Protein AF-A0A535AM92-F1 (afdb_monomer_lite)

Structure (mmCIF, N/CA/C/O backbone):
data_AF-A0A535AM92-F1
#
_entry.id   AF-A0A535AM92-F1
#
loop_
_atom_site.group_PDB
_atom_site.id
_atom_site.type_symbol
_atom_site.label_atom_id
_atom_site.label_alt_id
_atom_site.label_comp_id
_atom_site.label_asym_id
_atom_site.label_entity_id
_atom_site.label_seq_id
_atom_site.pdbx_PDB_ins_code
_atom_site.Cartn_x
_atom_site.Cartn_y
_atom_site.Cartn_z
_atom_site.occupancy
_atom_site.B_iso_or_equiv
_atom_site.auth_seq_id
_atom_site.auth_comp_id
_atom_site.auth_asym_id
_atom_site.auth_atom_id
_atom_site.pdbx_PDB_model_num
ATOM 1 N N . MET A 1 1 ? 22.910 -15.914 -10.573 1.00 51.91 1 MET A N 1
ATOM 2 C CA . MET A 1 1 ? 21.741 -16.395 -9.800 1.00 51.91 1 MET A CA 1
ATOM 3 C C . MET A 1 1 ? 20.808 -15.288 -9.301 1.00 51.91 1 MET A C 1
ATOM 5 O O . MET A 1 1 ? 19.694 -15.634 -8.960 1.00 51.91 1 MET A O 1
ATOM 9 N N . LEU A 1 2 ? 21.171 -13.994 -9.296 1.00 55.81 2 LEU A N 1
ATOM 10 C CA . LEU A 1 2 ? 20.224 -12.899 -8.974 1.00 55.81 2 LEU A CA 1
ATOM 11 C C . LEU A 1 2 ? 19.463 -12.338 -10.188 1.00 55.81 2 LEU A C 1
ATOM 13 O O . LEU A 1 2 ? 18.617 -11.467 -10.040 1.00 55.81 2 LEU A O 1
ATOM 17 N N . THR A 1 3 ? 19.750 -12.808 -11.398 1.00 55.06 3 THR A N 1
ATOM 18 C CA . THR A 1 3 ? 19.158 -12.249 -12.618 1.00 55.06 3 THR A CA 1
ATOM 19 C C . THR A 1 3 ? 17.649 -12.458 -12.697 1.00 55.06 3 THR A C 1
ATOM 21 O O . THR A 1 3 ? 16.980 -11.562 -13.178 1.00 55.06 3 THR A O 1
ATOM 24 N N . TRP A 1 4 ? 17.088 -13.537 -12.140 1.00 54.06 4 TRP A N 1
ATOM 25 C CA . TRP A 1 4 ? 15.629 -13.752 -12.089 1.00 54.06 4 TRP A CA 1
ATOM 26 C C . TRP A 1 4 ? 14.869 -12.719 -11.238 1.00 54.06 4 TRP A C 1
ATOM 28 O O . TRP A 1 4 ? 13.672 -12.549 -11.427 1.00 54.06 4 TRP A O 1
ATOM 38 N N . LEU A 1 5 ? 15.550 -12.031 -10.311 1.00 56.72 5 LEU A N 1
ATOM 39 C CA . LEU A 1 5 ? 14.963 -10.960 -9.495 1.00 56.72 5 LEU A CA 1
ATOM 40 C C . LEU A 1 5 ? 14.849 -9.634 -10.261 1.00 56.72 5 LEU A C 1
ATOM 42 O O . LEU A 1 5 ? 14.043 -8.784 -9.896 1.00 56.72 5 LEU A O 1
ATOM 46 N N . ILE A 1 6 ? 15.673 -9.450 -11.295 1.00 55.31 6 ILE A N 1
ATOM 47 C CA . ILE A 1 6 ? 15.723 -8.227 -12.112 1.00 55.31 6 ILE A CA 1
ATOM 48 C C . ILE A 1 6 ? 15.111 -8.484 -13.500 1.00 55.31 6 ILE A C 1
ATOM 50 O O . ILE A 1 6 ? 14.654 -7.552 -14.166 1.00 55.31 6 ILE A O 1
ATOM 54 N N . ASP A 1 7 ? 15.048 -9.747 -13.926 1.00 53.03 7 ASP A N 1
ATOM 55 C CA . ASP A 1 7 ? 14.435 -10.140 -15.183 1.00 53.03 7 ASP A CA 1
ATOM 56 C C . ASP A 1 7 ? 12.929 -9.926 -15.114 1.00 53.03 7 ASP A C 1
ATOM 58 O O . ASP A 1 7 ? 12.215 -10.413 -14.237 1.00 53.03 7 ASP A O 1
ATOM 62 N N . THR A 1 8 ? 12.461 -9.092 -16.024 1.00 58.28 8 THR A N 1
ATOM 63 C CA . THR A 1 8 ? 11.159 -8.471 -15.921 1.00 58.28 8 THR A CA 1
ATOM 64 C C . THR A 1 8 ? 10.399 -8.759 -17.198 1.00 58.28 8 THR A C 1
ATOM 66 O O . THR A 1 8 ? 10.604 -8.112 -18.225 1.00 58.28 8 THR A O 1
ATOM 69 N N . ASN A 1 9 ? 9.492 -9.730 -17.126 1.00 62.09 9 ASN A N 1
ATOM 70 C CA . ASN A 1 9 ? 8.625 -10.047 -18.249 1.00 62.09 9 ASN A CA 1
ATOM 71 C C . ASN A 1 9 ? 7.657 -8.887 -18.516 1.00 62.09 9 ASN A C 1
ATOM 73 O O . ASN A 1 9 ? 6.974 -8.391 -17.613 1.00 62.09 9 ASN A O 1
ATOM 77 N N . GLY A 1 10 ? 7.598 -8.457 -19.778 1.00 64.38 10 GLY A N 1
ATOM 78 C CA . GLY A 1 10 ? 6.711 -7.403 -20.270 1.00 64.38 10 GLY A CA 1
ATOM 79 C C . GLY A 1 10 ? 5.268 -7.860 -20.434 1.00 64.38 10 GLY A C 1
ATOM 80 O O . GLY A 1 10 ? 4.677 -7.689 -21.494 1.00 64.38 10 GLY A O 1
ATOM 81 N N . ASP A 1 11 ? 4.716 -8.471 -19.390 1.00 74.56 11 ASP A N 1
ATOM 82 C CA . ASP A 1 11 ? 3.336 -8.929 -19.377 1.00 74.56 11 ASP A CA 1
ATOM 83 C C . ASP A 1 11 ? 2.392 -7.727 -19.194 1.00 74.56 11 ASP A C 1
ATOM 85 O O . ASP A 1 11 ? 2.401 -7.022 -18.174 1.00 74.56 11 ASP A O 1
ATOM 89 N N . TRP A 1 12 ? 1.578 -7.472 -20.216 1.00 71.06 12 TRP A N 1
ATOM 90 C CA . TRP A 1 12 ? 0.581 -6.404 -20.218 1.00 71.06 12 TRP A CA 1
ATOM 91 C C . TRP A 1 12 ? -0.506 -6.625 -19.161 1.00 71.06 12 TRP A C 1
ATOM 93 O O . TRP A 1 12 ? -0.965 -5.654 -18.560 1.00 71.06 12 TRP A O 1
ATOM 103 N N . VAL A 1 13 ? -0.853 -7.880 -18.847 1.00 78.19 13 VAL A N 1
ATOM 104 C CA . VAL A 1 13 ? -1.827 -8.208 -17.793 1.00 78.19 13 VAL A CA 1
ATOM 105 C C . VAL A 1 13 ? -1.299 -7.754 -16.435 1.00 78.19 13 VAL A C 1
ATOM 107 O O . VAL A 1 13 ? -2.004 -7.101 -15.668 1.00 78.19 13 VAL A O 1
ATOM 110 N N . LEU A 1 14 ? -0.021 -8.018 -16.160 1.00 77.69 14 LEU A N 1
ATOM 111 C CA . L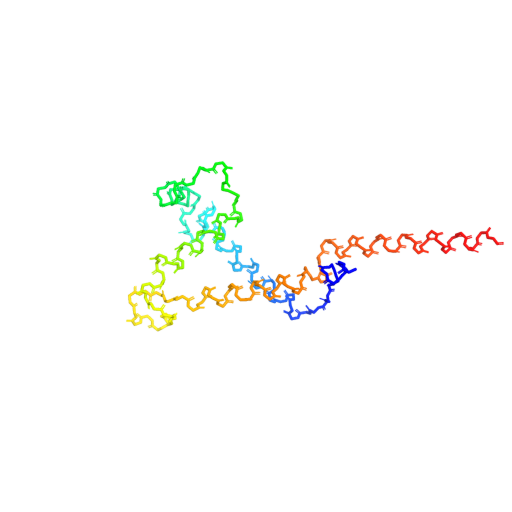EU A 1 14 ? 0.627 -7.583 -14.925 1.00 77.69 14 LEU A CA 1
ATOM 112 C C . LEU A 1 14 ? 0.710 -6.053 -14.831 1.00 77.69 14 LEU A C 1
ATOM 114 O O . LEU A 1 14 ? 0.611 -5.487 -13.744 1.00 77.69 14 LEU A O 1
ATOM 118 N N . THR A 1 15 ? 0.866 -5.376 -15.968 1.00 79.75 15 THR A N 1
ATOM 119 C CA . THR A 1 15 ? 0.884 -3.910 -16.034 1.00 79.75 15 THR A CA 1
ATOM 120 C C . THR A 1 15 ? -0.481 -3.325 -15.673 1.00 79.75 15 THR A C 1
ATOM 122 O O . THR A 1 15 ? -0.545 -2.425 -14.838 1.00 79.75 15 THR A O 1
ATOM 125 N N . ILE A 1 16 ? -1.572 -3.882 -16.205 1.00 82.19 16 ILE A N 1
ATOM 126 C CA . ILE A 1 16 ? -2.940 -3.479 -15.841 1.00 82.19 16 ILE A CA 1
ATOM 127 C C . ILE A 1 16 ? -3.178 -3.697 -14.344 1.00 82.19 16 ILE A C 1
ATOM 129 O O . ILE A 1 16 ? -3.620 -2.780 -13.654 1.00 82.19 16 ILE A O 1
ATOM 133 N N . VAL A 1 17 ? -2.810 -4.870 -13.818 1.00 84.00 17 VAL A N 1
ATOM 134 C CA . VAL A 1 17 ? -2.932 -5.178 -12.385 1.00 84.00 17 VAL A CA 1
ATOM 135 C C . VAL A 1 17 ? -2.172 -4.162 -11.525 1.00 84.00 17 VAL A C 1
ATOM 137 O O . VAL A 1 17 ? -2.713 -3.699 -10.523 1.00 84.00 17 VAL A O 1
ATOM 140 N N . ARG A 1 18 ? -0.959 -3.750 -11.924 1.00 81.88 18 ARG A N 1
ATOM 141 C CA . ARG A 1 18 ? -0.190 -2.712 -11.214 1.00 81.88 18 ARG A CA 1
ATOM 142 C C . ARG A 1 18 ? -0.847 -1.346 -11.260 1.00 81.88 18 ARG A C 1
ATOM 144 O O . ARG A 1 18 ? -0.839 -0.663 -10.247 1.00 81.88 18 ARG A O 1
ATOM 151 N N . VAL A 1 19 ? -1.377 -0.937 -12.409 1.00 83.94 19 VAL A N 1
ATOM 152 C CA . VAL A 1 19 ? -2.049 0.363 -12.532 1.00 83.94 19 VAL A CA 1
ATOM 153 C C . VAL A 1 19 ? -3.280 0.390 -11.634 1.00 83.94 19 VAL A C 1
ATOM 155 O O . VAL A 1 19 ? -3.437 1.320 -10.850 1.00 83.94 19 VAL A O 1
ATOM 158 N N . VAL A 1 20 ? -4.101 -0.661 -11.672 1.00 87.31 20 VAL A N 1
ATOM 159 C CA . VAL A 1 20 ? -5.295 -0.768 -10.824 1.00 87.31 20 VAL A CA 1
ATOM 160 C C . VAL A 1 20 ? -4.916 -0.775 -9.341 1.00 87.31 20 VAL A C 1
ATOM 162 O O . VAL A 1 20 ? -5.426 0.044 -8.578 1.00 87.31 20 VAL A O 1
ATOM 165 N N . LEU A 1 21 ? -3.973 -1.631 -8.930 1.00 83.31 21 LEU A N 1
ATOM 166 C CA . LEU A 1 21 ? -3.468 -1.646 -7.553 1.00 83.31 21 LEU A CA 1
ATOM 167 C C . LEU A 1 21 ? -2.867 -0.299 -7.147 1.00 83.31 21 LEU A C 1
ATOM 169 O O . LEU A 1 21 ? -3.121 0.175 -6.046 1.00 83.31 21 LEU A O 1
ATOM 173 N N . GLY A 1 22 ? -2.095 0.330 -8.030 1.00 82.56 22 GLY A N 1
ATOM 174 C CA . GLY A 1 22 ? -1.457 1.620 -7.802 1.00 82.56 22 GLY A CA 1
ATOM 175 C C . GLY A 1 22 ? -2.477 2.724 -7.559 1.00 82.56 22 GLY A C 1
ATOM 176 O O . GLY A 1 22 ? -2.331 3.475 -6.601 1.00 82.56 22 GLY A O 1
ATOM 177 N N . VAL A 1 23 ? -3.548 2.778 -8.354 1.00 88.00 23 VAL A N 1
ATOM 178 C CA . VAL A 1 23 ? -4.655 3.726 -8.157 1.00 88.00 23 VAL A CA 1
ATOM 179 C C . VAL A 1 23 ? -5.354 3.484 -6.818 1.00 88.00 23 VAL A C 1
ATOM 181 O O . VAL A 1 23 ? -5.589 4.434 -6.073 1.00 88.00 23 VAL A O 1
ATOM 184 N N . VAL A 1 24 ? -5.641 2.226 -6.469 1.00 85.69 24 VAL A N 1
ATOM 185 C CA . VAL A 1 24 ? -6.300 1.879 -5.197 1.00 85.69 24 VAL A CA 1
ATOM 186 C C . VAL A 1 24 ? -5.428 2.253 -3.996 1.00 85.69 24 VAL A C 1
ATOM 188 O O . VAL A 1 24 ? -5.915 2.894 -3.061 1.00 85.69 24 VAL A O 1
ATOM 191 N N . LEU A 1 25 ? -4.143 1.891 -4.028 1.00 82.50 25 LEU A N 1
ATOM 192 C CA . LEU A 1 25 ? -3.174 2.212 -2.980 1.00 82.50 25 LEU A CA 1
ATOM 193 C C . LEU A 1 25 ? -2.936 3.720 -2.879 1.00 82.50 25 LEU A C 1
ATOM 195 O O . LEU A 1 25 ? -2.822 4.236 -1.771 1.00 82.50 25 LEU A O 1
ATOM 199 N N . PHE A 1 26 ? -2.907 4.434 -4.006 1.00 85.12 26 PHE A N 1
ATOM 200 C CA . PHE A 1 26 ? -2.790 5.888 -4.030 1.00 85.12 26 PHE A CA 1
ATOM 201 C C . PHE A 1 26 ? -4.001 6.554 -3.381 1.00 85.12 26 PHE A C 1
ATOM 203 O O . PHE A 1 26 ? -3.827 7.383 -2.493 1.00 85.12 26 PHE A O 1
ATOM 210 N N . ALA A 1 27 ? -5.220 6.161 -3.762 1.00 86.69 27 ALA A N 1
ATOM 211 C CA . ALA A 1 2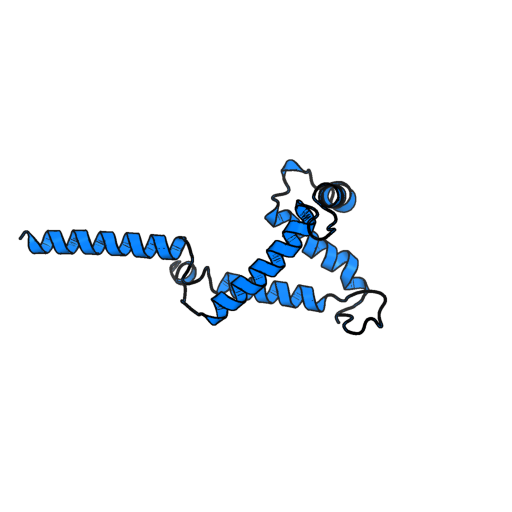7 ? -6.441 6.706 -3.175 1.00 86.69 27 ALA A CA 1
ATOM 212 C C . ALA A 1 27 ? -6.498 6.457 -1.655 1.00 86.69 27 ALA A C 1
ATOM 214 O O . ALA A 1 27 ? -6.738 7.386 -0.883 1.00 86.69 27 ALA A O 1
ATOM 215 N N . HIS A 1 28 ? -6.182 5.236 -1.208 1.00 81.31 28 HIS A N 1
ATOM 216 C CA . HIS A 1 28 ? -6.135 4.898 0.220 1.00 81.31 28 HIS A CA 1
ATOM 217 C C . HIS A 1 28 ? -5.005 5.630 0.963 1.00 81.31 28 HIS A C 1
ATOM 219 O O . HIS A 1 28 ? -5.201 6.139 2.069 1.00 81.31 28 HIS A O 1
ATOM 225 N N . GLY A 1 29 ? -3.817 5.727 0.363 1.00 79.31 29 GLY A N 1
ATOM 226 C CA . GLY A 1 29 ? -2.686 6.465 0.922 1.00 79.31 29 GLY A CA 1
ATOM 227 C C . GLY A 1 29 ? -2.996 7.956 1.057 1.00 79.31 29 GLY A C 1
ATOM 228 O O . GLY A 1 29 ? -2.743 8.550 2.105 1.00 79.31 29 GLY A O 1
ATOM 229 N N . ALA A 1 30 ? -3.634 8.547 0.047 1.00 86.12 30 ALA A N 1
ATOM 230 C CA . ALA A 1 30 ? -4.081 9.934 0.060 1.00 86.12 30 ALA A CA 1
ATOM 231 C C . ALA A 1 30 ? -5.123 10.204 1.156 1.00 86.12 30 ALA A C 1
ATOM 233 O O . ALA 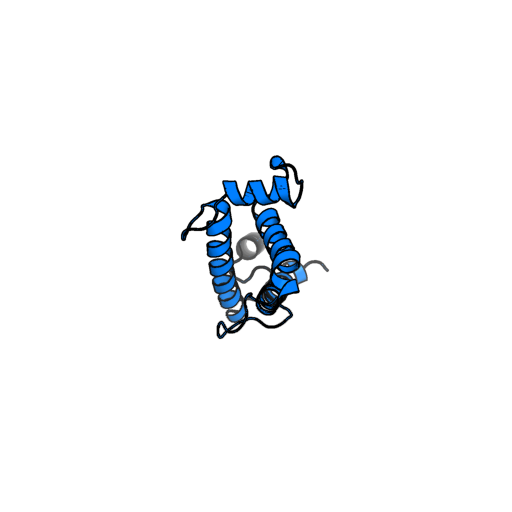A 1 30 ? -5.058 11.244 1.810 1.00 86.12 30 ALA A O 1
ATOM 234 N N . GLN A 1 31 ? -6.028 9.264 1.441 1.00 84.81 31 GLN A N 1
ATOM 235 C CA . GLN A 1 31 ? -6.954 9.383 2.575 1.00 84.81 31 GLN A CA 1
ATOM 236 C C . GLN A 1 31 ? -6.224 9.427 3.925 1.00 84.81 31 GLN A C 1
ATOM 238 O O . GLN A 1 31 ? -6.615 10.178 4.820 1.00 84.81 31 GLN A O 1
ATOM 243 N N . LYS A 1 32 ? -5.165 8.624 4.090 1.00 80.75 32 LYS A N 1
ATOM 244 C CA . LYS A 1 32 ? -4.416 8.509 5.353 1.00 80.75 32 LYS A CA 1
ATOM 245 C C . LYS A 1 32 ? -3.383 9.612 5.557 1.00 80.75 32 LYS A C 1
ATOM 247 O O . LYS A 1 32 ? -3.137 9.983 6.701 1.00 80.75 32 LYS A O 1
ATOM 252 N N . LEU A 1 33 ? -2.792 10.128 4.482 1.00 79.50 33 LEU A N 1
ATOM 253 C CA . LEU A 1 33 ? -1.754 11.160 4.537 1.00 79.50 33 LEU A CA 1
ATOM 254 C C . LEU A 1 33 ? -2.323 12.559 4.311 1.00 79.50 33 LEU A C 1
ATOM 256 O O . LEU A 1 33 ? -2.016 13.476 5.058 1.00 79.50 33 LEU A O 1
ATOM 260 N N . LEU A 1 34 ? -3.176 12.730 3.309 1.00 85.62 34 LEU A N 1
ATOM 261 C CA . LEU A 1 34 ? -3.644 14.050 2.883 1.00 85.62 34 LEU A CA 1
ATOM 262 C C . LEU A 1 34 ? -5.069 14.351 3.355 1.00 85.62 34 LEU A C 1
ATOM 264 O O . LEU A 1 34 ? -5.508 15.490 3.275 1.00 85.62 34 LEU A O 1
ATOM 268 N N . GLY A 1 35 ? -5.801 13.343 3.839 1.00 83.81 35 GLY A N 1
ATOM 269 C CA . GLY A 1 35 ? -7.225 13.486 4.154 1.00 83.81 35 GLY A CA 1
ATOM 270 C C . GLY A 1 35 ? -8.088 13.652 2.903 1.00 83.81 35 GLY A C 1
ATOM 271 O O . GLY A 1 35 ? -9.233 14.093 2.976 1.00 83.81 35 GLY A O 1
ATOM 272 N N . TRP A 1 36 ? -7.546 13.301 1.733 1.00 86.75 36 TRP A N 1
ATOM 273 C CA . TRP A 1 36 ? -8.276 13.395 0.476 1.00 86.75 36 TRP A CA 1
ATOM 274 C C . TRP A 1 36 ? -9.506 12.476 0.516 1.00 86.75 36 TRP A C 1
ATOM 276 O O . TRP A 1 36 ? -9.506 11.476 1.231 1.00 86.75 36 TRP A O 1
ATOM 286 N N . PHE A 1 37 ? -10.564 12.821 -0.221 1.00 87.69 37 PHE A N 1
ATOM 287 C CA . PHE A 1 37 ? -11.846 12.104 -0.237 1.00 87.69 37 PHE A CA 1
ATOM 288 C C . PHE A 1 37 ? -12.547 12.043 1.130 1.00 87.69 37 PHE A C 1
ATOM 290 O O . PHE A 1 37 ? -13.223 11.065 1.435 1.00 87.69 37 PHE A O 1
ATOM 297 N N . GLY A 1 38 ? -12.355 13.066 1.974 1.00 83.75 38 GLY A N 1
ATOM 298 C CA . GLY A 1 38 ? -12.887 13.075 3.342 1.00 83.75 38 GLY A CA 1
ATOM 299 C C . GLY A 1 38 ? -12.180 12.076 4.263 1.00 83.75 38 GLY A C 1
ATOM 300 O O . GLY A 1 38 ? -12.741 11.646 5.268 1.00 83.75 38 GLY A O 1
ATOM 301 N N . GLY A 1 39 ? -10.963 11.667 3.896 1.00 83.12 39 GLY A N 1
ATOM 302 C CA . GLY A 1 39 ? -10.161 10.735 4.666 1.00 83.12 39 GLY A CA 1
ATOM 303 C C . GLY A 1 39 ? -9.688 11.321 6.004 1.00 83.12 39 GLY A C 1
ATOM 304 O O . GLY A 1 39 ? -9.605 12.536 6.174 1.00 83.12 39 GLY A O 1
ATOM 305 N N . PRO A 1 40 ? -9.312 10.461 6.961 1.00 80.94 40 PRO A N 1
ATOM 306 C CA . PRO A 1 40 ? -8.919 10.872 8.312 1.00 80.94 40 PRO A CA 1
ATOM 307 C C . PRO A 1 40 ? -7.660 11.763 8.366 1.00 80.94 40 PRO A C 1
ATOM 309 O O . PRO A 1 40 ? -7.465 12.490 9.342 1.00 80.94 40 PRO A O 1
ATOM 312 N N . GLY A 1 41 ? -6.812 11.723 7.331 1.00 83.56 41 GLY A N 1
ATOM 313 C CA . GLY A 1 41 ? -5.618 12.558 7.208 1.00 83.56 41 GLY A CA 1
ATOM 314 C C . GLY A 1 41 ? -4.487 12.206 8.176 1.00 83.56 41 GLY A C 1
ATOM 315 O O . GLY A 1 41 ? -4.614 11.341 9.051 1.00 83.56 41 GLY A O 1
ATOM 316 N N . LEU A 1 42 ? -3.350 12.892 8.013 1.00 80.81 42 LEU A N 1
ATOM 317 C CA . LEU A 1 42 ? -2.113 12.567 8.729 1.00 80.81 42 LEU A CA 1
ATOM 318 C C . LEU A 1 42 ? -2.276 12.661 10.249 1.00 80.81 42 LEU A C 1
ATOM 320 O O . LEU A 1 42 ? -1.798 11.797 10.973 1.00 80.81 42 LEU A O 1
ATOM 324 N N . GLY A 1 43 ? -2.994 13.672 10.745 1.00 79.00 43 GLY A N 1
ATOM 325 C CA . GLY A 1 43 ? -3.166 13.896 12.183 1.00 79.00 43 GLY A CA 1
ATOM 326 C C . GLY A 1 43 ? -3.945 12.786 12.898 1.00 79.00 43 GLY A C 1
ATOM 327 O O . GLY A 1 43 ? -3.629 12.438 14.034 1.00 79.00 43 GLY A O 1
ATOM 328 N N . ALA A 1 44 ? -4.958 12.195 12.261 1.00 77.88 44 ALA A N 1
ATOM 329 C CA . ALA A 1 44 ? -5.653 11.032 12.817 1.00 77.88 44 ALA A CA 1
ATOM 330 C C . ALA A 1 44 ? -4.799 9.763 12.701 1.00 77.88 44 ALA A C 1
ATOM 332 O O . ALA A 1 44 ? -4.696 9.007 13.663 1.00 77.88 44 ALA A O 1
ATOM 333 N N . THR A 1 45 ? -4.121 9.577 11.567 1.00 75.88 45 THR A N 1
ATOM 334 C CA . THR A 1 45 ? -3.197 8.457 11.352 1.00 75.88 45 THR A CA 1
ATOM 335 C C . THR A 1 45 ? -2.064 8.449 12.389 1.00 75.88 45 THR A C 1
ATOM 337 O O . THR A 1 45 ? -1.784 7.416 12.994 1.00 75.88 45 THR A O 1
ATOM 340 N N . LEU A 1 46 ? -1.460 9.606 12.678 1.00 75.69 46 LEU A N 1
ATOM 341 C CA . LEU A 1 46 ? -0.430 9.751 13.711 1.00 75.69 46 LEU A CA 1
ATOM 342 C C . LEU A 1 46 ? -0.963 9.506 15.126 1.00 75.69 46 LEU A C 1
ATOM 344 O O . LEU A 1 46 ? -0.251 8.914 15.934 1.00 75.69 46 LEU A O 1
ATOM 348 N N . ARG A 1 47 ? -2.205 9.912 15.427 1.00 75.50 47 ARG A N 1
ATOM 349 C CA . ARG A 1 47 ? -2.862 9.579 16.703 1.00 75.50 47 ARG A CA 1
ATOM 350 C C . ARG A 1 47 ? -3.017 8.073 16.863 1.00 75.50 47 ARG A C 1
ATOM 352 O O . ARG A 1 47 ? -2.636 7.538 17.892 1.00 75.50 47 ARG A O 1
ATOM 359 N N . THR A 1 48 ? -3.447 7.358 15.825 1.00 75.81 48 THR A N 1
ATOM 360 C CA . THR A 1 48 ? -3.483 5.888 15.850 1.00 75.81 48 THR A CA 1
ATOM 361 C C . THR A 1 48 ? -2.097 5.288 16.115 1.00 75.81 48 THR A C 1
ATOM 363 O O . THR A 1 48 ? -1.964 4.410 16.964 1.00 75.81 48 THR A O 1
ATOM 366 N N . PHE A 1 49 ? -1.041 5.784 15.464 1.00 73.25 49 PHE A N 1
ATOM 367 C CA . PHE A 1 49 ? 0.315 5.278 15.706 1.00 73.25 49 PHE A CA 1
ATOM 368 C C . PHE A 1 49 ? 0.842 5.552 17.111 1.00 73.25 49 PHE A C 1
ATOM 370 O O . PHE A 1 49 ? 1.474 4.680 17.706 1.00 73.25 49 PHE A O 1
ATOM 377 N N . ARG A 1 50 ? 0.573 6.744 17.641 1.00 72.75 50 ARG A N 1
ATOM 378 C CA . ARG A 1 50 ? 0.987 7.148 18.984 1.00 72.75 50 ARG A CA 1
ATOM 379 C C . ARG A 1 50 ? 0.194 6.409 20.060 1.00 72.75 50 ARG A C 1
ATOM 381 O O . ARG A 1 50 ? 0.788 5.869 20.988 1.00 72.75 50 ARG A O 1
ATOM 388 N N . ASP A 1 51 ? -1.127 6.384 19.921 1.00 76.06 51 ASP A N 1
ATOM 389 C CA . ASP A 1 51 ? -2.044 6.014 20.997 1.00 76.06 51 ASP A CA 1
ATOM 390 C C . ASP A 1 51 ? -2.397 4.522 20.958 1.00 76.06 51 ASP A C 1
ATOM 392 O O . ASP A 1 51 ? -2.469 3.887 22.008 1.00 76.06 51 ASP A O 1
ATOM 396 N N . GLN A 1 52 ? -2.566 3.933 19.764 1.00 70.19 52 GLN A N 1
ATOM 397 C CA . GLN A 1 52 ? -2.840 2.496 19.625 1.00 70.19 52 GLN A CA 1
ATOM 398 C C . GLN A 1 52 ? -1.565 1.667 19.454 1.00 70.19 52 GLN A C 1
ATOM 400 O O . GLN A 1 52 ? -1.448 0.618 20.083 1.00 70.19 52 GLN A O 1
ATOM 405 N N . LEU A 1 53 ? -0.608 2.114 18.628 1.00 69.88 53 LEU A N 1
ATOM 406 C CA . LEU A 1 53 ? 0.601 1.328 18.337 1.00 69.88 53 LEU A CA 1
ATOM 407 C C . LEU A 1 53 ? 1.833 1.697 19.187 1.00 69.88 53 LEU A C 1
ATOM 409 O O . LEU A 1 53 ? 2.801 0.941 19.179 1.00 69.88 53 LEU A O 1
ATOM 413 N N . ARG A 1 54 ? 1.821 2.814 19.931 1.00 74.62 54 ARG A N 1
ATOM 414 C CA . ARG A 1 54 ? 2.964 3.323 20.726 1.00 74.62 54 ARG A CA 1
ATOM 415 C C . ARG A 1 54 ? 4.281 3.469 19.938 1.00 74.62 54 ARG A C 1
ATOM 417 O O . ARG A 1 54 ? 5.362 3.372 20.514 1.00 74.62 54 ARG A O 1
ATOM 424 N N . ILE A 1 55 ? 4.210 3.734 18.631 1.00 73.50 55 ILE A N 1
ATOM 425 C CA . ILE A 1 55 ? 5.395 3.901 17.772 1.00 73.50 55 ILE A CA 1
ATOM 426 C C . ILE A 1 55 ? 5.794 5.391 17.716 1.00 73.50 55 ILE A C 1
ATOM 428 O O . ILE A 1 55 ? 4.933 6.232 17.438 1.00 73.50 55 ILE A O 1
ATOM 432 N N . PRO A 1 56 ? 7.077 5.755 17.934 1.00 66.88 56 PRO A N 1
ATOM 433 C CA . PRO A 1 56 ? 7.549 7.131 17.785 1.00 66.88 56 PRO A CA 1
ATOM 434 C C . PRO A 1 56 ? 7.406 7.626 16.337 1.00 66.88 56 PRO A C 1
ATOM 436 O O . PRO A 1 56 ? 7.923 7.013 15.405 1.00 66.88 56 PRO A O 1
ATOM 439 N N . VAL A 1 57 ? 6.751 8.776 16.160 1.00 65.06 57 VA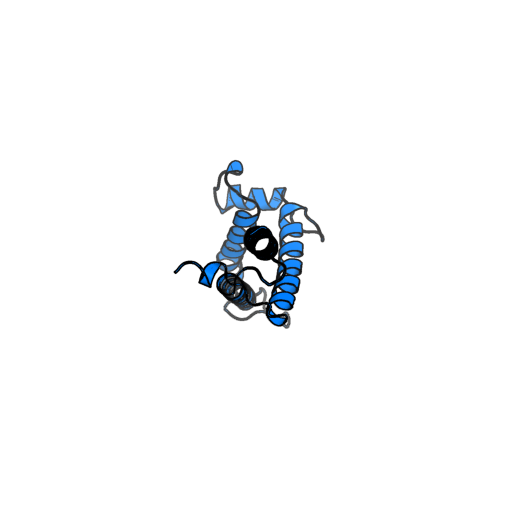L A N 1
ATOM 440 C CA . VAL A 1 57 ? 6.419 9.399 14.860 1.00 65.06 57 VAL A CA 1
ATOM 441 C C . VAL A 1 57 ? 7.598 9.527 13.873 1.00 65.06 57 VAL A C 1
ATOM 443 O O . VAL A 1 57 ? 7.375 9.284 12.688 1.00 65.06 57 VAL A O 1
ATOM 446 N N . PRO A 1 58 ? 8.846 9.829 14.292 1.00 66.25 58 PRO A N 1
ATOM 447 C CA . PRO A 1 58 ? 9.972 9.932 13.359 1.00 66.25 58 PRO A CA 1
ATOM 448 C C . PRO A 1 58 ? 10.350 8.619 12.650 1.00 66.25 58 PRO A C 1
ATOM 450 O O . PRO A 1 58 ? 10.989 8.663 11.605 1.00 66.25 58 PRO A O 1
ATOM 453 N N . LEU A 1 59 ? 9.967 7.456 13.193 1.00 59.72 59 LEU A N 1
ATOM 454 C CA . LEU A 1 59 ? 10.293 6.138 12.627 1.00 59.72 59 LEU A CA 1
ATOM 455 C C . LEU A 1 59 ? 9.204 5.600 11.683 1.00 59.72 59 LEU A C 1
ATOM 457 O O . LEU A 1 59 ? 9.395 4.577 11.026 1.00 59.72 59 LEU A O 1
ATOM 461 N N . ALA A 1 60 ? 8.056 6.275 11.594 1.00 61.12 60 ALA A N 1
ATOM 462 C CA . ALA A 1 60 ? 6.966 5.872 10.719 1.00 61.12 60 ALA A CA 1
ATOM 463 C C . ALA A 1 60 ? 7.242 6.334 9.277 1.00 61.12 60 ALA A C 1
ATOM 465 O O . ALA A 1 60 ? 6.781 7.391 8.849 1.00 61.12 60 ALA A O 1
ATOM 466 N N . CYS A 1 61 ? 7.975 5.537 8.492 1.00 60.75 61 CYS A N 1
ATOM 467 C CA . CYS A 1 61 ? 8.014 5.733 7.040 1.00 60.75 61 CYS A CA 1
ATOM 468 C C . CYS A 1 61 ? 6.573 5.721 6.489 1.00 60.75 61 CYS A C 1
ATOM 470 O O . CYS A 1 61 ? 5.849 4.775 6.785 1.00 60.75 61 CYS A O 1
ATOM 472 N N . PRO A 1 62 ? 6.137 6.685 5.659 1.00 61.53 62 PRO A N 1
ATOM 473 C CA . PRO A 1 62 ? 4.740 6.776 5.226 1.00 61.53 62 PRO A CA 1
ATOM 474 C C . PRO A 1 62 ? 4.235 5.514 4.507 1.00 61.53 62 PRO A C 1
ATOM 476 O O . PRO A 1 62 ? 3.117 5.075 4.759 1.00 61.53 62 PRO A O 1
ATOM 479 N N . ALA A 1 63 ? 5.071 4.869 3.685 1.00 58.78 63 ALA A N 1
ATOM 480 C CA . ALA A 1 63 ? 4.726 3.606 3.022 1.00 58.78 63 ALA A CA 1
ATOM 481 C C . 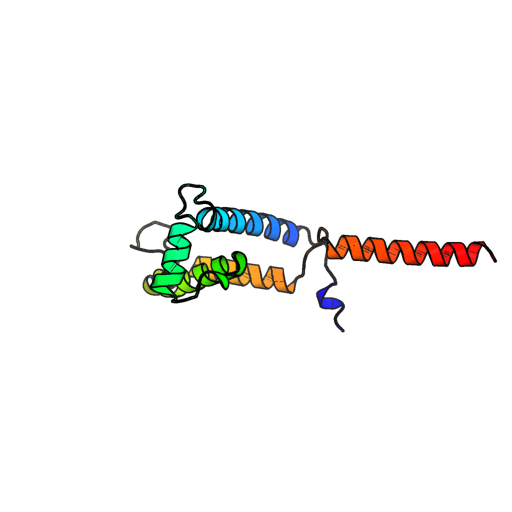ALA A 1 63 ? 4.604 2.430 4.011 1.00 58.78 63 ALA A C 1
ATOM 483 O O . ALA A 1 63 ? 3.647 1.658 3.953 1.00 58.78 63 ALA A O 1
ATOM 484 N N . LEU A 1 64 ? 5.542 2.331 4.959 1.00 64.25 64 LEU A N 1
ATOM 485 C CA . LEU A 1 64 ? 5.523 1.311 6.009 1.00 64.25 64 LEU A CA 1
ATOM 486 C C . LEU A 1 64 ? 4.343 1.534 6.966 1.00 64.25 64 LEU A C 1
ATOM 488 O O . LEU A 1 64 ? 3.675 0.591 7.364 1.00 64.25 64 LEU A O 1
ATOM 492 N N . GLY A 1 65 ? 4.040 2.790 7.284 1.00 65.50 65 GLY A N 1
ATOM 493 C CA . GLY A 1 65 ? 2.911 3.191 8.108 1.00 65.50 65 GLY A CA 1
ATOM 494 C C . GLY A 1 65 ? 1.579 2.820 7.459 1.00 65.50 65 GLY A C 1
ATOM 495 O O . GLY A 1 65 ? 0.726 2.213 8.105 1.00 65.50 65 GLY A O 1
ATOM 496 N N . VAL A 1 66 ? 1.388 3.089 6.166 1.00 66.75 66 VAL A N 1
ATOM 497 C CA . VAL A 1 66 ? 0.172 2.632 5.471 1.00 66.75 66 VAL A CA 1
ATOM 498 C C . VAL A 1 66 ? 0.058 1.103 5.530 1.00 66.75 66 VAL A C 1
ATOM 500 O O . VAL A 1 66 ? -0.988 0.591 5.918 1.00 66.75 66 VAL A O 1
ATOM 503 N N . ALA A 1 67 ? 1.137 0.363 5.268 1.00 68.06 67 ALA A N 1
ATOM 504 C CA . ALA A 1 67 ? 1.120 -1.099 5.369 1.00 68.06 67 ALA A CA 1
ATOM 505 C C . ALA A 1 67 ? 0.794 -1.601 6.793 1.00 68.06 67 ALA A C 1
ATOM 507 O O . ALA A 1 67 ? -0.055 -2.476 6.965 1.00 68.06 67 ALA A O 1
ATOM 508 N N . ILE A 1 68 ? 1.404 -1.008 7.823 1.00 68.50 68 ILE A N 1
ATOM 509 C CA . ILE A 1 68 ? 1.178 -1.360 9.231 1.00 68.50 68 ILE A CA 1
ATOM 510 C C . ILE A 1 68 ? -0.254 -1.021 9.660 1.00 68.50 68 ILE A C 1
ATOM 512 O O . ILE A 1 68 ? -0.900 -1.826 10.324 1.00 68.50 68 ILE A O 1
ATOM 516 N N . THR A 1 69 ? -0.786 0.141 9.273 1.00 67.19 69 THR A N 1
ATOM 517 C CA . THR A 1 69 ? -2.175 0.513 9.598 1.00 67.19 69 THR A CA 1
ATOM 518 C C . THR A 1 69 ? -3.186 -0.393 8.924 1.00 67.19 69 THR A C 1
ATOM 520 O O . THR A 1 69 ? -4.173 -0.743 9.564 1.00 67.19 69 THR A O 1
ATOM 523 N N . MET A 1 70 ? -2.944 -0.819 7.683 1.00 72.75 70 MET A N 1
ATOM 524 C CA . MET A 1 70 ? -3.795 -1.815 7.029 1.00 72.75 70 MET A CA 1
ATOM 525 C C . MET A 1 70 ? -3.729 -3.165 7.755 1.00 72.75 70 MET A C 1
ATOM 527 O O . MET A 1 70 ? -4.773 -3.754 8.026 1.00 72.75 70 MET A O 1
ATOM 531 N N . ALA A 1 71 ? -2.537 -3.620 8.158 1.00 72.12 71 ALA A N 1
ATOM 532 C CA . ALA A 1 71 ? -2.371 -4.864 8.912 1.00 72.12 71 ALA A CA 1
ATOM 533 C C . ALA A 1 71 ? -3.054 -4.817 10.294 1.00 72.12 71 ALA A C 1
ATOM 535 O O . ALA A 1 71 ? -3.786 -5.735 10.663 1.00 72.12 71 ALA A O 1
ATOM 536 N N . VAL A 1 72 ? -2.883 -3.726 11.047 1.00 70.75 72 VAL A N 1
ATOM 537 C CA . VAL A 1 72 ? -3.540 -3.550 12.351 1.00 70.75 72 VAL A CA 1
ATOM 538 C C . VAL A 1 72 ? -5.050 -3.420 12.196 1.00 70.75 72 VAL A C 1
ATOM 540 O O . VAL A 1 72 ? -5.779 -4.054 12.957 1.00 70.75 72 VAL A O 1
ATOM 543 N N . ALA A 1 73 ? -5.548 -2.672 11.208 1.00 69.38 73 ALA A N 1
ATOM 544 C CA . ALA A 1 73 ? -6.986 -2.562 10.958 1.00 69.38 73 ALA A CA 1
ATOM 545 C C . ALA A 1 73 ? -7.597 -3.923 10.591 1.00 69.38 73 ALA A C 1
ATOM 547 O O . ALA A 1 73 ? -8.641 -4.300 11.123 1.00 69.38 73 ALA A O 1
ATOM 548 N N . MET A 1 74 ? -6.910 -4.708 9.762 1.00 72.19 74 MET A N 1
ATOM 549 C CA . MET A 1 74 ? -7.328 -6.063 9.412 1.00 72.19 74 MET A CA 1
ATOM 550 C C . MET A 1 74 ? -7.472 -6.958 10.652 1.00 72.19 74 MET A C 1
ATOM 552 O O . MET A 1 74 ? -8.489 -7.634 10.808 1.00 72.19 74 MET A O 1
ATOM 556 N N . VAL A 1 75 ? -6.498 -6.920 11.567 1.00 71.75 75 VAL A N 1
ATOM 557 C CA . VAL A 1 75 ? -6.494 -7.775 12.764 1.00 71.75 75 VAL A CA 1
ATOM 558 C C . VAL A 1 75 ? -7.466 -7.286 13.842 1.00 71.75 75 VAL A C 1
ATOM 560 O O . VAL A 1 75 ? -8.163 -8.073 14.471 1.00 71.75 75 VAL A O 1
ATOM 563 N N . THR A 1 76 ? -7.522 -5.983 14.087 1.00 68.31 76 THR A N 1
ATOM 564 C CA . THR A 1 76 ? -8.259 -5.429 15.236 1.00 68.31 76 THR A CA 1
ATOM 565 C C . THR A 1 76 ? -9.714 -5.101 14.924 1.00 68.31 76 THR A C 1
ATOM 567 O O . THR A 1 76 ? -10.566 -5.220 15.810 1.00 68.31 76 THR A O 1
ATOM 570 N N . VAL A 1 77 ? -10.001 -4.707 13.680 1.00 70.31 77 VAL A N 1
ATOM 571 C CA . VAL A 1 77 ? -11.332 -4.276 13.243 1.00 70.31 77 VAL A CA 1
ATOM 572 C C . VAL A 1 77 ? -12.018 -5.395 12.474 1.00 70.31 77 VAL A C 1
ATOM 574 O O . VAL A 1 77 ? -13.126 -5.774 12.832 1.00 70.31 77 VAL A O 1
ATOM 577 N N . HIS A 1 78 ? -11.368 -5.969 11.462 1.00 75.44 78 HIS A N 1
ATOM 578 C CA . HIS A 1 78 ? -12.056 -6.854 10.516 1.00 75.44 78 HIS A CA 1
ATOM 579 C C . HIS A 1 78 ? -12.138 -8.321 10.951 1.00 75.44 78 HIS A C 1
ATOM 581 O O . HIS A 1 78 ? -13.156 -8.959 10.690 1.00 75.44 78 HIS A O 1
ATOM 587 N N . LEU A 1 79 ? -11.147 -8.853 11.682 1.00 75.69 79 LEU A N 1
ATOM 588 C CA . LEU A 1 79 ? -11.198 -10.245 12.170 1.00 75.69 79 LEU A CA 1
ATOM 589 C C . LEU A 1 79 ? -12.427 -10.531 13.044 1.00 75.69 79 LEU A C 1
ATOM 591 O O . LEU A 1 79 ? -12.951 -11.643 13.018 1.00 75.69 79 LEU A O 1
ATOM 595 N N . LYS A 1 80 ? -12.916 -9.532 13.789 1.00 79.56 80 LYS A N 1
ATOM 596 C CA . LYS A 1 80 ? -14.085 -9.679 14.671 1.00 79.56 80 LYS A CA 1
ATOM 597 C C . LYS A 1 80 ? -15.385 -9.942 13.908 1.00 79.56 80 LYS A C 1
ATOM 599 O O . LYS A 1 80 ? -16.298 -10.538 14.469 1.00 79.56 80 LYS A O 1
ATOM 604 N N . TYR A 1 81 ? -15.463 -9.525 12.644 1.00 78.50 81 TYR A N 1
ATOM 605 C CA . TYR A 1 81 ? -16.642 -9.698 11.788 1.00 78.50 81 TYR A CA 1
ATOM 606 C C . TYR A 1 81 ? -16.572 -10.969 10.918 1.00 78.50 81 TYR A C 1
ATOM 608 O O . TYR A 1 81 ? -17.454 -11.211 10.090 1.00 78.50 81 TYR A O 1
ATOM 616 N N . GLY A 1 82 ? -15.552 -11.808 11.133 1.00 82.69 82 GLY A N 1
ATOM 617 C CA . GLY A 1 82 ? -15.348 -13.076 10.437 1.00 82.69 82 GLY A CA 1
ATOM 618 C C . GLY A 1 82 ? -14.592 -12.942 9.112 1.00 82.69 82 GLY A C 1
ATOM 619 O O . GLY A 1 82 ? -13.963 -11.927 8.813 1.00 82.69 82 GLY A O 1
ATOM 620 N N . PHE A 1 83 ? -14.622 -14.010 8.312 1.00 83.38 83 PHE A N 1
ATOM 621 C CA . PHE A 1 83 ? -13.866 -14.087 7.059 1.00 83.38 83 PHE A CA 1
ATOM 622 C C . PHE A 1 83 ? -14.491 -13.243 5.940 1.00 83.38 83 PHE A C 1
ATOM 624 O O . PHE A 1 83 ? -13.825 -12.382 5.371 1.00 83.38 83 PHE A O 1
ATOM 631 N N . PHE A 1 84 ? -15.776 -13.464 5.660 1.00 84.19 84 PHE A N 1
ATOM 632 C CA . PHE A 1 84 ? -16.443 -12.932 4.471 1.00 84.19 84 PHE A CA 1
ATOM 633 C C . PHE A 1 84 ? -16.717 -11.434 4.532 1.00 84.19 84 PHE A C 1
ATOM 635 O O . PHE A 1 84 ? -17.216 -10.909 5.534 1.00 84.19 84 PHE A O 1
ATOM 642 N N . MET A 1 85 ? -16.462 -10.767 3.409 1.00 84.00 85 MET A N 1
ATOM 643 C CA . MET A 1 85 ? -16.821 -9.372 3.214 1.00 84.00 85 MET A CA 1
ATOM 644 C C . MET A 1 85 ? -18.348 -9.199 3.233 1.00 84.00 85 MET A C 1
ATOM 646 O O . MET A 1 85 ? -19.101 -9.990 2.667 1.00 84.00 85 MET A O 1
ATOM 650 N N . ASN A 1 86 ? -18.817 -8.148 3.900 1.00 85.81 86 ASN A N 1
ATOM 651 C CA . ASN A 1 86 ? -20.238 -7.824 3.978 1.00 85.81 86 ASN A CA 1
ATOM 652 C C . ASN A 1 86 ? -20.706 -7.080 2.717 1.00 85.81 86 ASN A C 1
ATOM 654 O O . ASN A 1 86 ? -20.896 -5.867 2.743 1.00 85.81 86 ASN A O 1
ATOM 658 N N . TRP A 1 87 ? -20.834 -7.801 1.604 1.00 80.38 87 TRP A N 1
ATOM 659 C CA . TRP A 1 87 ? -21.167 -7.230 0.293 1.00 80.38 87 TRP A CA 1
ATOM 660 C C . TRP A 1 87 ? -22.554 -6.585 0.234 1.00 80.38 87 TRP A C 1
ATOM 662 O O . TRP A 1 87 ? -22.715 -5.535 -0.379 1.00 80.38 87 TRP A O 1
ATOM 672 N N . PHE A 1 88 ? -23.539 -7.199 0.890 1.00 85.19 88 PHE A N 1
ATOM 673 C CA . PHE A 1 88 ? -24.945 -6.786 0.832 1.00 85.19 88 PHE A CA 1
ATOM 674 C C . PHE A 1 88 ? -25.380 -5.920 2.021 1.00 85.19 88 PHE A C 1
ATOM 676 O O . PHE A 1 88 ? -26.551 -5.578 2.139 1.00 85.19 88 PHE A O 1
ATOM 683 N N . GLY A 1 89 ? -24.453 -5.552 2.912 1.00 81.25 89 GLY A N 1
ATOM 684 C CA . GLY A 1 89 ? -24.754 -4.668 4.042 1.00 81.25 89 GLY A CA 1
ATOM 685 C C . GLY A 1 89 ? -25.487 -5.331 5.214 1.00 81.25 89 GLY A C 1
ATOM 686 O O . GLY A 1 89 ? -25.823 -4.645 6.171 1.00 81.25 89 GLY A O 1
ATOM 687 N N . GLU A 1 90 ? -25.694 -6.647 5.200 1.00 79.19 90 GLU A N 1
ATOM 688 C CA . GLU A 1 90 ? -26.470 -7.364 6.225 1.00 79.19 90 GLU A CA 1
ATOM 689 C C . GLU A 1 90 ? -25.742 -7.512 7.575 1.00 79.19 90 GLU A C 1
ATOM 691 O O . GLU A 1 90 ? -26.368 -7.755 8.606 1.00 79.19 90 GLU A O 1
ATOM 696 N N . LYS A 1 91 ? -24.413 -7.354 7.600 1.00 76.56 91 LYS A N 1
ATOM 697 C CA . LYS A 1 91 ? -23.589 -7.414 8.822 1.00 76.56 91 LYS A CA 1
ATOM 698 C C . LYS A 1 91 ? -23.212 -6.023 9.340 1.00 76.56 91 LYS A C 1
ATOM 700 O O . LYS A 1 91 ? -23.059 -5.069 8.588 1.00 76.56 91 LYS A O 1
ATOM 705 N N . GLN A 1 92 ? -22.946 -5.922 10.641 1.00 76.12 92 GLN A N 1
ATOM 706 C CA . GLN A 1 92 ? -22.489 -4.672 11.270 1.00 76.12 92 GLN A CA 1
ATOM 707 C C . GLN A 1 92 ? -21.054 -4.263 10.888 1.00 76.12 92 GLN A C 1
ATOM 709 O O . GLN A 1 92 ? -20.616 -3.167 11.227 1.00 76.12 92 GLN A O 1
ATOM 714 N N . GLY A 1 93 ? -20.305 -5.129 10.201 1.00 76.25 93 GLY A N 1
ATOM 715 C CA . GLY A 1 93 ? -18.936 -4.847 9.792 1.00 76.25 93 GLY A CA 1
ATOM 716 C C . GLY A 1 93 ? -18.455 -5.741 8.658 1.00 76.25 93 GLY A C 1
ATOM 717 O O . GLY A 1 93 ? -19.085 -6.737 8.299 1.00 76.25 93 GLY A O 1
ATOM 718 N N . HIS A 1 94 ? -17.328 -5.347 8.078 1.00 80.94 94 HIS A N 1
ATOM 719 C CA . HIS A 1 94 ? -16.696 -6.018 6.949 1.00 80.94 94 HIS A CA 1
ATOM 720 C C . HIS A 1 94 ? -15.705 -7.082 7.439 1.00 80.94 94 HIS A C 1
ATOM 722 O O . HIS A 1 94 ? -14.911 -6.797 8.336 1.00 80.94 94 HIS A O 1
ATOM 728 N N . GLY A 1 95 ? -15.734 -8.284 6.858 1.00 82.62 95 GLY A N 1
ATOM 729 C CA . GLY A 1 95 ? -14.733 -9.324 7.116 1.00 82.62 95 GLY A CA 1
ATOM 730 C C . GLY A 1 95 ? -13.380 -9.062 6.442 1.00 82.62 95 GLY A C 1
ATOM 731 O O . GLY A 1 95 ? -13.173 -8.056 5.758 1.00 82.62 95 GLY A O 1
ATOM 732 N N . VAL A 1 96 ? -12.435 -9.985 6.636 1.00 85.06 96 VAL A N 1
ATOM 733 C CA . VAL A 1 96 ? -11.026 -9.851 6.205 1.00 85.06 96 VAL A CA 1
ATOM 734 C C . VAL A 1 96 ? -10.741 -10.225 4.743 1.00 85.06 96 VAL A C 1
ATOM 736 O O . VAL A 1 96 ? -9.650 -9.937 4.253 1.00 85.06 96 VAL A O 1
ATOM 739 N N . GLU A 1 97 ? -11.695 -10.832 4.037 1.00 83.06 97 GLU A N 1
ATOM 740 C CA . GLU A 1 97 ? -11.540 -11.394 2.684 1.00 83.06 97 GLU A CA 1
ATOM 741 C C . GLU A 1 97 ? -10.845 -10.451 1.685 1.00 83.06 97 GLU A C 1
ATOM 743 O O . GLU A 1 97 ? -9.825 -10.809 1.099 1.00 83.06 97 GLU A O 1
ATOM 748 N N . TYR A 1 98 ? -11.326 -9.211 1.545 1.00 83.38 98 TYR A N 1
ATOM 749 C CA . TYR A 1 98 ? -10.738 -8.234 0.617 1.00 83.38 98 TYR A CA 1
ATOM 750 C C . TYR A 1 98 ? -9.273 -7.909 0.936 1.00 83.38 98 TYR A C 1
ATOM 752 O O . TYR A 1 98 ? -8.450 -7.784 0.032 1.00 83.38 98 TYR A O 1
ATOM 760 N N . HIS A 1 99 ? -8.922 -7.814 2.220 1.00 81.88 99 HIS A N 1
ATOM 761 C CA . HIS A 1 99 ? -7.555 -7.501 2.634 1.00 81.88 99 HIS A CA 1
ATOM 762 C C . HIS A 1 99 ? -6.597 -8.638 2.260 1.00 81.88 99 HIS A C 1
ATOM 764 O O . HIS A 1 99 ? -5.506 -8.378 1.756 1.00 81.88 99 HIS A O 1
ATOM 770 N N . LEU A 1 100 ? -7.025 -9.895 2.434 1.00 83.62 100 LEU A N 1
ATOM 771 C CA . LEU A 1 100 ? -6.248 -11.065 2.016 1.00 83.62 100 LEU A CA 1
ATOM 772 C C . LEU A 1 100 ? -6.032 -11.093 0.504 1.00 83.62 100 LEU A C 1
ATOM 774 O O . LEU A 1 100 ? -4.918 -11.360 0.061 1.00 83.62 100 LEU A O 1
ATOM 778 N N . VAL A 1 101 ? -7.066 -10.777 -0.281 1.00 85.31 101 VAL A N 1
ATOM 779 C CA . VAL A 1 101 ? -6.960 -10.717 -1.746 1.00 85.31 101 VAL A CA 1
ATOM 780 C C . VAL A 1 101 ? -5.948 -9.656 -2.175 1.00 85.31 101 VAL A C 1
ATOM 782 O O . VAL A 1 101 ? -5.081 -9.940 -3.000 1.00 85.31 101 VAL A O 1
ATOM 785 N N . VAL A 1 102 ? -5.999 -8.456 -1.589 1.00 81.31 102 VAL A N 1
ATOM 786 C CA . VAL A 1 102 ? -5.051 -7.378 -1.911 1.00 81.31 102 VAL A CA 1
ATOM 787 C C . VAL A 1 102 ? -3.620 -7.753 -1.513 1.00 81.31 102 VAL A C 1
ATOM 789 O O . VAL A 1 102 ? -2.700 -7.512 -2.292 1.00 81.31 102 VAL A O 1
ATOM 792 N N . ILE A 1 103 ? -3.417 -8.390 -0.353 1.00 82.44 103 ILE A N 1
ATOM 793 C CA . ILE A 1 103 ? -2.093 -8.871 0.077 1.00 82.44 103 ILE A CA 1
ATOM 794 C C . ILE A 1 103 ? -1.578 -9.959 -0.871 1.00 82.44 103 ILE A C 1
ATOM 796 O O . ILE A 1 103 ? -0.439 -9.879 -1.325 1.00 82.44 103 ILE A O 1
ATOM 800 N N . ALA A 1 104 ? -2.407 -10.946 -1.217 1.00 82.56 104 ALA A N 1
ATOM 801 C CA . ALA A 1 104 ? -2.033 -12.007 -2.146 1.00 82.56 104 ALA A CA 1
ATOM 802 C C . ALA A 1 104 ? -1.655 -11.437 -3.522 1.00 82.56 104 ALA A C 1
ATOM 804 O O . ALA A 1 104 ? -0.625 -11.806 -4.085 1.00 82.56 104 ALA A O 1
ATOM 805 N N . LEU A 1 105 ? -2.432 -10.477 -4.034 1.00 82.81 105 LEU A N 1
ATOM 806 C CA . LEU A 1 105 ? -2.151 -9.813 -5.305 1.00 82.81 105 LEU A CA 1
ATOM 807 C C . LEU A 1 105 ? -0.858 -8.986 -5.236 1.00 82.81 105 LEU A C 1
ATOM 809 O O . LEU A 1 105 ? -0.054 -9.030 -6.165 1.00 82.81 105 LEU A O 1
ATOM 813 N N . ALA A 1 106 ? -0.616 -8.287 -4.124 1.00 80.12 106 ALA A N 1
ATOM 814 C CA . ALA A 1 106 ? 0.621 -7.547 -3.898 1.00 80.12 106 ALA A CA 1
ATOM 815 C C . ALA A 1 106 ? 1.847 -8.475 -3.863 1.00 80.12 106 ALA A C 1
ATOM 817 O O . ALA A 1 106 ? 2.862 -8.154 -4.478 1.00 80.12 106 ALA A O 1
ATOM 818 N N . VAL A 1 107 ? 1.746 -9.645 -3.221 1.00 79.62 107 VAL A N 1
ATOM 819 C CA . VAL A 1 107 ? 2.809 -10.665 -3.215 1.00 79.62 107 VAL A CA 1
ATOM 820 C C . VAL A 1 107 ? 3.056 -11.204 -4.624 1.00 79.62 107 VAL A C 1
ATOM 822 O O . VAL A 1 107 ? 4.205 -11.280 -5.049 1.00 79.62 107 VAL A O 1
ATOM 825 N N . VAL A 1 108 ? 2.004 -11.513 -5.388 1.00 80.62 108 VAL A N 1
ATOM 826 C CA . VAL A 1 108 ? 2.137 -11.974 -6.783 1.00 80.62 108 VAL A CA 1
ATOM 827 C C . VAL A 1 108 ? 2.841 -10.928 -7.650 1.00 80.62 108 VAL A C 1
ATOM 829 O O . VAL A 1 108 ? 3.733 -11.268 -8.428 1.00 80.62 108 VAL A O 1
ATOM 832 N N . VAL A 1 109 ? 2.476 -9.652 -7.504 1.00 79.06 109 VAL A N 1
ATOM 833 C CA . VAL A 1 109 ? 3.123 -8.548 -8.225 1.00 79.06 109 VAL A CA 1
ATOM 834 C C . VAL A 1 109 ? 4.577 -8.373 -7.787 1.00 79.06 109 VAL A C 1
ATOM 836 O O . VAL A 1 109 ? 5.431 -8.172 -8.646 1.00 79.06 109 VAL A O 1
ATOM 839 N N . MET A 1 110 ? 4.870 -8.491 -6.489 1.00 76.94 110 MET A N 1
ATOM 840 C CA . MET A 1 110 ? 6.226 -8.393 -5.942 1.00 76.94 110 MET A CA 1
ATOM 841 C C . MET A 1 110 ? 7.134 -9.508 -6.474 1.00 76.94 110 MET A C 1
ATOM 843 O O . MET A 1 110 ? 8.245 -9.230 -6.916 1.00 76.94 110 MET A O 1
ATOM 847 N N . VAL A 1 111 ? 6.650 -10.755 -6.493 1.00 76.38 111 VAL A N 1
ATOM 848 C CA . VAL A 1 111 ? 7.404 -11.913 -7.002 1.00 76.38 111 VAL A CA 1
ATOM 849 C C . VAL A 1 111 ? 7.642 -11.812 -8.511 1.00 76.38 111 VAL A C 1
ATOM 851 O O . VAL A 1 111 ? 8.713 -12.179 -8.981 1.00 76.38 111 VAL A O 1
ATOM 854 N N . LYS A 1 112 ? 6.682 -11.285 -9.284 1.00 74.12 112 LYS A N 1
ATOM 855 C CA . LYS A 1 112 ? 6.833 -11.089 -10.739 1.00 74.12 112 LYS A CA 1
ATOM 856 C C . LYS A 1 112 ? 7.684 -9.863 -11.136 1.00 74.12 112 LYS A C 1
ATOM 858 O O . LYS A 1 112 ? 7.820 -9.589 -12.329 1.00 74.12 112 LYS A O 1
ATOM 863 N N . GLY A 1 113 ? 8.255 -9.122 -10.184 1.00 69.12 113 GLY A N 1
ATOM 864 C CA . GLY A 1 113 ? 9.190 -8.020 -10.452 1.00 69.12 113 GLY A CA 1
ATOM 865 C C . GLY A 1 113 ? 8.516 -6.683 -10.790 1.00 69.12 113 GLY A C 1
ATOM 866 O O . GLY A 1 113 ? 7.356 -6.459 -10.453 1.00 69.12 113 GLY A O 1
ATOM 867 N N . ALA A 1 114 ? 9.232 -5.757 -11.443 1.00 68.12 114 ALA A N 1
ATOM 868 C CA . ALA A 1 114 ? 8.819 -4.346 -11.573 1.00 68.12 114 ALA A CA 1
ATOM 869 C C . ALA A 1 114 ? 8.044 -3.984 -12.868 1.00 68.12 114 ALA A C 1
ATOM 871 O O . ALA A 1 114 ? 7.347 -2.972 -12.910 1.00 68.12 114 ALA A O 1
ATOM 872 N N . GLY A 1 115 ? 8.080 -4.831 -13.900 1.00 69.62 115 GLY A N 1
ATOM 873 C CA . GLY A 1 115 ? 7.394 -4.635 -15.195 1.00 69.62 115 GLY A CA 1
ATOM 874 C C . GLY A 1 115 ? 8.212 -3.954 -16.298 1.00 69.62 115 GLY A C 1
ATOM 875 O O . GLY A 1 115 ? 9.200 -3.285 -16.024 1.00 69.62 115 GLY A O 1
ATOM 876 N N . ALA A 1 116 ? 7.785 -4.099 -17.559 1.00 62.47 116 ALA A N 1
ATOM 877 C CA . ALA A 1 116 ? 8.496 -3.553 -18.729 1.00 62.47 116 ALA A CA 1
ATOM 878 C C . ALA A 1 116 ? 8.692 -2.025 -18.713 1.00 62.47 116 ALA A C 1
ATOM 880 O O . ALA A 1 116 ? 9.567 -1.516 -19.407 1.00 62.47 116 ALA A O 1
ATOM 881 N N . PHE A 1 117 ? 7.894 -1.304 -17.923 1.00 62.19 117 PHE A N 1
ATOM 882 C CA . PHE A 1 117 ? 7.988 0.146 -17.741 1.00 62.19 117 PHE A CA 1
ATOM 883 C C . PHE A 1 117 ? 8.758 0.550 -16.472 1.00 62.19 117 PHE A C 1
ATOM 885 O O . PHE A 1 117 ? 8.669 1.700 -16.046 1.00 62.19 117 PHE A O 1
ATOM 892 N N . SER A 1 118 ? 9.489 -0.369 -15.832 1.00 70.06 118 SER A N 1
ATOM 893 C CA . SER A 1 118 ? 10.290 -0.027 -14.658 1.00 70.06 118 SER A CA 1
ATOM 894 C C . SER A 1 118 ? 11.509 0.816 -15.035 1.00 70.06 118 SER A C 1
ATOM 896 O O . SER A 1 118 ? 12.135 0.622 -16.083 1.00 70.06 118 SER A O 1
ATOM 898 N N . PHE A 1 119 ? 11.865 1.749 -14.151 1.00 65.56 119 PHE A N 1
ATOM 899 C CA . PHE A 1 119 ? 13.046 2.596 -14.322 1.00 65.56 119 PHE A CA 1
ATOM 900 C C . PHE A 1 119 ? 14.330 1.748 -14.392 1.00 65.56 119 PHE A C 1
ATOM 902 O O . PHE A 1 119 ? 15.215 2.017 -15.203 1.00 65.56 119 PHE A O 1
ATOM 909 N N . ASP A 1 120 ? 14.378 0.651 -13.630 1.00 63.38 120 ASP A N 1
ATOM 910 C CA . ASP A 1 120 ? 15.461 -0.338 -13.644 1.00 63.38 120 ASP A CA 1
ATOM 911 C C . ASP A 1 120 ? 15.595 -1.069 -14.991 1.00 63.38 120 ASP A C 1
ATOM 913 O O . ASP A 1 120 ? 16.711 -1.307 -15.466 1.00 63.38 120 ASP A O 1
ATOM 917 N N . SER A 1 121 ? 14.471 -1.389 -15.648 1.00 66.44 121 SER A N 1
ATOM 918 C CA . SER A 1 121 ? 14.471 -2.003 -16.983 1.00 66.44 121 SER A CA 1
ATOM 919 C C . SER A 1 121 ? 14.955 -1.014 -18.045 1.00 66.44 121 SER A C 1
ATOM 921 O O . SER A 1 121 ? 15.782 -1.364 -18.892 1.00 66.44 121 SER A O 1
ATOM 923 N N . ALA A 1 122 ? 14.517 0.247 -17.969 1.00 69.88 122 ALA A N 1
ATOM 924 C CA . ALA A 1 122 ? 14.972 1.304 -18.871 1.00 69.88 122 ALA A CA 1
ATOM 925 C C . ALA A 1 122 ? 16.487 1.550 -18.748 1.00 69.88 122 ALA A C 1
ATOM 927 O O . ALA A 1 122 ? 17.187 1.612 -19.763 1.00 69.88 122 ALA A O 1
ATOM 928 N N . LEU A 1 123 ? 17.009 1.610 -17.519 1.00 70.56 123 LEU A N 1
ATOM 929 C CA . LEU A 1 123 ? 18.433 1.807 -17.257 1.00 70.56 123 LEU A CA 1
ATOM 930 C C . LEU A 1 123 ? 19.276 0.602 -17.706 1.00 70.56 123 LEU A C 1
ATOM 932 O O . LEU A 1 123 ? 20.301 0.787 -18.364 1.00 70.56 123 LEU A O 1
ATOM 936 N N . SER A 1 124 ? 18.817 -0.628 -17.438 1.00 70.44 124 SER A N 1
ATOM 937 C CA . SER A 1 124 ? 19.486 -1.849 -17.920 1.00 70.44 124 SER A CA 1
ATOM 938 C C . SER A 1 124 ? 19.560 -1.907 -19.447 1.00 70.44 124 SER A C 1
ATOM 940 O O . SER A 1 124 ? 20.606 -2.244 -20.005 1.00 70.44 124 SER A O 1
ATOM 942 N N . ARG A 1 125 ? 18.481 -1.528 -20.145 1.00 67.31 125 ARG A N 1
ATOM 943 C CA . ARG A 1 125 ? 18.442 -1.480 -21.617 1.00 67.31 125 ARG A CA 1
ATOM 944 C C . ARG A 1 125 ? 19.395 -0.430 -22.187 1.00 67.31 125 ARG A C 1
ATOM 946 O O . ARG A 1 125 ? 20.074 -0.699 -23.177 1.00 67.31 125 ARG A O 1
ATOM 953 N N . HIS A 1 126 ? 19.487 0.737 -21.550 1.00 73.19 126 HIS A N 1
ATOM 954 C CA . HIS A 1 126 ? 20.392 1.805 -21.976 1.00 73.19 126 HIS A CA 1
ATOM 955 C C . HIS A 1 126 ? 21.870 1.424 -21.768 1.00 73.19 126 HIS A C 1
ATOM 957 O O . HIS A 1 126 ? 22.699 1.614 -22.661 1.00 73.19 126 HIS A O 1
ATOM 963 N N . ALA A 1 127 ? 22.196 0.806 -20.627 1.00 71.31 127 ALA A N 1
ATOM 964 C CA . ALA A 1 127 ? 23.544 0.325 -20.322 1.00 71.31 127 ALA A CA 1
ATOM 965 C C . ALA A 1 127 ? 24.003 -0.796 -21.276 1.00 71.31 127 ALA A C 1
ATOM 967 O O . ALA A 1 127 ? 25.154 -0.801 -21.721 1.00 71.31 127 ALA A O 1
ATOM 968 N N . ALA A 1 128 ? 23.103 -1.716 -21.641 1.00 71.19 128 ALA A N 1
ATOM 969 C CA . ALA A 1 128 ? 23.384 -2.773 -22.614 1.00 71.19 128 ALA A CA 1
ATOM 970 C C . ALA A 1 128 ? 23.599 -2.225 -24.039 1.00 71.19 128 ALA A C 1
ATOM 972 O O . ALA A 1 128 ? 24.527 -2.647 -24.731 1.00 71.19 128 ALA A O 1
ATOM 973 N N . GLY A 1 129 ? 22.793 -1.242 -24.461 1.00 73.75 129 GLY A N 1
ATOM 974 C CA . GLY A 1 129 ? 22.945 -0.579 -25.760 1.00 73.75 129 GLY A CA 1
ATOM 975 C C . GLY A 1 129 ? 24.272 0.174 -25.900 1.00 73.75 129 GLY A C 1
ATOM 976 O O . GLY A 1 129 ? 24.922 0.090 -26.941 1.00 73.75 129 GLY A O 1
ATOM 977 N N . SER A 1 130 ? 24.721 0.841 -24.832 1.00 74.94 130 SER A N 1
ATOM 978 C CA . SER A 1 130 ? 26.003 1.559 -24.809 1.00 74.94 130 SER A CA 1
ATOM 979 C C . SER A 1 130 ? 27.205 0.618 -24.989 1.00 74.94 130 SER A C 1
ATOM 981 O O . SER A 1 130 ? 28.067 0.869 -25.833 1.00 74.94 130 SER A O 1
ATOM 983 N N . LYS A 1 131 ? 27.223 -0.532 -24.293 1.00 75.31 131 LYS A N 1
ATOM 984 C CA . LYS A 1 131 ? 28.281 -1.554 -24.444 1.00 75.31 131 LYS A CA 1
ATOM 985 C C . LYS A 1 131 ? 28.396 -2.088 -25.876 1.00 75.31 131 LYS A C 1
ATOM 987 O O . LYS A 1 131 ? 29.505 -2.187 -26.397 1.00 75.31 131 LYS A O 1
ATOM 992 N N . ASN A 1 132 ? 27.271 -2.389 -26.524 1.00 73.25 132 ASN A N 1
ATOM 993 C CA . ASN A 1 132 ? 27.267 -2.910 -27.897 1.00 73.25 132 ASN A CA 1
ATOM 994 C C . ASN A 1 132 ? 27.776 -1.880 -28.920 1.00 73.25 132 ASN A C 1
ATOM 996 O O . ASN A 1 132 ? 28.437 -2.238 -29.898 1.00 73.25 132 ASN A O 1
ATOM 1000 N N . ASN A 1 133 ? 27.517 -0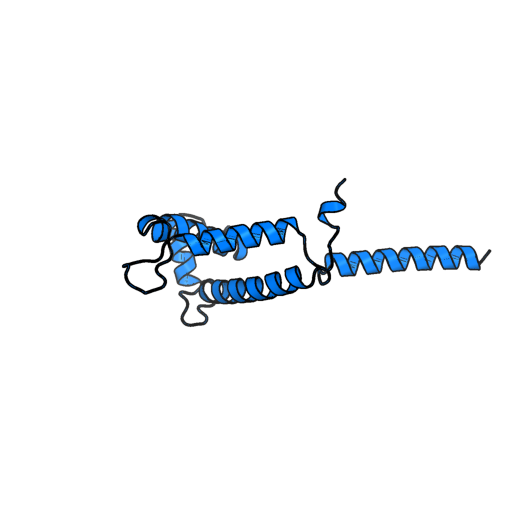.593 -28.684 1.00 73.44 133 ASN A N 1
ATOM 1001 C CA . ASN A 1 133 ? 27.959 0.484 -29.570 1.00 73.44 133 ASN A CA 1
ATOM 1002 C C . ASN A 1 133 ? 29.480 0.731 -29.479 1.00 73.44 133 ASN A C 1
ATOM 1004 O O . ASN A 1 133 ? 30.134 1.019 -30.477 1.00 73.44 133 ASN A O 1
ATOM 1008 N N . VAL A 1 134 ? 30.068 0.556 -28.291 1.00 76.62 134 VAL A N 1
ATOM 1009 C CA . VAL A 1 134 ? 31.525 0.659 -28.089 1.00 76.62 134 VAL A CA 1
ATOM 1010 C C . VAL A 1 134 ? 32.266 -0.516 -28.738 1.00 76.62 134 VAL A C 1
ATOM 1012 O O . VAL A 1 134 ? 33.251 -0.307 -29.445 1.00 76.62 134 VAL A O 1
ATOM 1015 N N . VAL A 1 135 ? 31.775 -1.746 -28.557 1.00 77.56 135 VAL A N 1
ATOM 1016 C CA . VAL A 1 135 ? 32.387 -2.947 -29.157 1.00 77.56 135 VAL A CA 1
ATOM 1017 C C . VAL A 1 135 ? 32.324 -2.905 -30.686 1.00 77.56 135 VAL A C 1
ATOM 1019 O O . VAL A 1 135 ? 33.321 -3.180 -31.348 1.00 77.56 135 VAL A O 1
ATOM 1022 N N . SER A 1 136 ? 31.186 -2.510 -31.264 1.00 74.88 136 SER A N 1
ATOM 1023 C CA . SER A 1 136 ? 31.038 -2.422 -32.726 1.00 74.88 136 SER A CA 1
ATOM 1024 C C . SER A 1 136 ? 31.932 -1.352 -33.363 1.00 74.88 136 SER A C 1
ATOM 1026 O O . SER A 1 136 ? 32.479 -1.594 -34.437 1.00 74.88 136 SER A O 1
ATOM 1028 N N . ARG A 1 137 ? 32.156 -0.209 -32.699 1.00 76.62 137 ARG A N 1
ATOM 1029 C CA . ARG A 1 137 ? 33.132 0.798 -33.156 1.00 76.62 137 ARG A CA 1
ATOM 1030 C C . ARG A 1 137 ? 34.568 0.278 -33.114 1.00 76.62 137 ARG A C 1
ATOM 1032 O O . ARG A 1 137 ? 35.279 0.417 -34.100 1.00 76.62 137 ARG A O 1
ATOM 1039 N N . SER A 1 138 ? 34.955 -0.410 -32.040 1.00 73.50 138 SER A N 1
ATOM 1040 C CA . SER A 1 138 ? 36.296 -1.001 -31.912 1.00 73.50 138 SER A CA 1
ATOM 1041 C C . SER A 1 138 ? 36.609 -2.067 -32.970 1.00 73.50 138 SER A C 1
ATOM 1043 O O . SER A 1 138 ? 37.782 -2.264 -33.279 1.00 73.50 138 SER A O 1
ATOM 1045 N N . ILE A 1 139 ? 35.603 -2.782 -33.482 1.00 78.12 139 ILE A N 1
ATOM 1046 C CA . ILE A 1 139 ? 35.784 -3.764 -34.565 1.00 78.12 139 ILE A CA 1
ATOM 1047 C C . ILE A 1 139 ? 35.813 -3.082 -35.939 1.00 78.12 139 ILE A C 1
ATOM 1049 O O . ILE A 1 139 ? 36.450 -3.592 -36.849 1.00 78.12 139 ILE A O 1
ATOM 1053 N N . ARG A 1 140 ? 35.153 -1.928 -36.096 1.00 77.81 140 ARG A N 1
ATOM 1054 C CA . ARG A 1 140 ? 35.095 -1.187 -37.365 1.00 77.81 140 ARG A CA 1
ATOM 1055 C C . ARG A 1 140 ? 36.337 -0.336 -37.648 1.00 77.81 140 ARG A C 1
ATOM 1057 O O . ARG A 1 140 ? 36.559 0.030 -38.794 1.00 77.81 140 ARG A O 1
ATOM 1064 N N . GLU A 1 141 ? 37.103 0.001 -36.615 1.00 76.44 141 GLU A N 1
ATOM 1065 C CA . GLU A 1 141 ? 38.336 0.803 -36.700 1.00 76.44 141 GLU A CA 1
ATOM 1066 C C . GLU A 1 141 ? 39.622 -0.049 -36.807 1.00 76.44 141 GLU A C 1
ATOM 1068 O O . GLU A 1 141 ? 40.723 0.494 -36.727 1.00 76.44 141 GLU A O 1
ATOM 1073 N N . LYS A 1 142 ? 39.496 -1.370 -36.992 1.00 61.91 142 LYS A N 1
ATOM 1074 C CA . LYS A 1 142 ? 40.595 -2.304 -37.294 1.00 61.91 142 LYS A CA 1
ATOM 1075 C C . LYS A 1 142 ? 40.456 -2.856 -38.705 1.00 61.91 142 LYS A C 1
ATOM 1077 O O . LYS A 1 142 ? 41.516 -3.089 -39.321 1.00 61.91 142 LYS A O 1
#

Radius of gyration: 21.73 Å; chains: 1; bounding box: 67×30×58 Å

Foldseek 3Di:
DCVLQLDADQDVVLVVLCVVLVVVLVVLLCLCDVVPPVHPHVVVLVCCCCPVVVDDPVPDDSVNSSVVVLVCCLVPPAVVQPAAAPPPVPDPDGHNPVVVVSVVSVVVSSSNHDHCPDPSNVVVVVVVVVVVVVVVVVVVVD

Sequence (142 aa):
MLTWLIDTNGDWVLTIVRVVLGVVLFAHGAQKLLGWFGGPGLGATLRTFRDQLRIPVPLACPALGVAITMAVAMVTVHLKYGFFMNWFGEKQGHGVEYHLVVIALAVVVMVKGAGAFSFDSALSRHAAGSKNNVVSRSIREK

pLDDT: mean 74.7, std 8.55, range [51.91, 88.0]

Secondary structure (DSSP, 8-state):
--HHHH-----HHHHHHHHHHHHHHHHHHHHHHT-GGG--HHHHHHHIIIIIS---GGG--HHHHHHHHHHHHIIIIIGGG-SS--TTS-SSS--SHHHHHHHHHHHHHHHT-S-TT-HHHHHHHHHHHHHHHHHHHHHHT-